Protein AF-A0A1W1C5K0-F1 (afdb_monomer)

Secondary structure (DSSP, 8-state):
--HHHHHHHHHHHHHHHHHHHHHHHHHHHHH--HHHHHHHHHHHHHHHHHHHHHHHHHHSS-HHHHHHHHHGGGGSTTHHHHHHHHHHHHHH--HHHHHHS-TTSHHHHHHHHHHHHHHH-GGG-

Sequence (125 aa):
MDFMDTDWFNIGLEIVFVILISYDVKKYFETRKRQYITNIVLTLGFAIWTLYPYYTSYVGWLDEQKTVMISHCSETENSKLCKCVDEATFKNYTHDEYIRIDKNSTEYSEWLSETKEECLDESWF

Solvent-accessible surface area (backbone atoms only — not comparable to full-atom values): 6944 Å² total; per-residue (Å²): 131,64,73,69,62,56,52,52,52,52,55,50,50,52,52,52,51,54,51,52,42,52,50,33,53,53,50,25,74,76,66,68,47,66,66,33,57,52,50,42,53,51,50,52,52,48,51,52,60,72,46,41,38,54,47,27,36,66,70,34,42,55,71,70,59,53,50,57,62,53,54,65,27,74,81,46,99,55,33,66,51,46,44,44,49,51,55,50,44,33,31,76,32,31,52,74,53,56,74,67,52,58,81,86,36,69,68,49,48,50,52,52,48,53,46,48,51,60,56,64,48,65,86,83,116

Mean predicted aligned error: 8.74 Å

Radius of gyration: 19.03 Å; Cα contacts (8 Å, |Δi|>4): 72; chains: 1; bounding box: 45×30×54 Å

Organism: NCBI:txid652676

Foldseek 3Di:
DDPVVVVVVLVVLVVVLVVLLVVLVVVCVVPVDCVSVVSNVVSVVVNCVVCQLVCQLPVLDDPVRLCVQLVVLVPDPPSQLSNQLSSVCSSPHRPVRVVVDDCPDPVNVVVSVVSSVVSPPPVPD

Structure (mmCIF, N/CA/C/O backbone):
data_AF-A0A1W1C5K0-F1
#
_entry.id   AF-A0A1W1C5K0-F1
#
loop_
_atom_site.group_PDB
_atom_site.id
_atom_site.type_symbol
_atom_site.label_atom_id
_atom_site.label_alt_id
_atom_site.label_comp_id
_atom_site.label_asym_id
_atom_site.label_entity_id
_atom_site.label_seq_id
_atom_site.pdbx_PDB_ins_code
_atom_site.Cartn_x
_atom_site.Cartn_y
_atom_site.Cartn_z
_atom_site.occupancy
_atom_site.B_iso_or_equiv
_atom_site.auth_seq_id
_atom_site.auth_comp_id
_atom_site.auth_asym_id
_atom_site.auth_atom_id
_atom_site.pdbx_PDB_model_num
ATOM 1 N N . MET A 1 1 ? 13.201 0.142 -3.552 1.00 35.34 1 MET A N 1
ATOM 2 C CA . MET A 1 1 ? 13.358 0.431 -2.102 1.00 35.34 1 MET A CA 1
ATOM 3 C C . MET A 1 1 ? 13.209 -0.882 -1.342 1.00 35.34 1 MET A C 1
ATOM 5 O O . MET A 1 1 ? 12.532 -1.755 -1.868 1.00 35.34 1 MET A O 1
ATOM 9 N N . ASP A 1 2 ? 13.910 -1.093 -0.226 1.00 43.25 2 ASP A N 1
ATOM 10 C CA . ASP A 1 2 ? 14.104 -2.438 0.342 1.00 43.25 2 ASP A CA 1
ATOM 11 C C . ASP A 1 2 ? 12.788 -3.048 0.872 1.00 43.25 2 ASP A C 1
ATOM 13 O O . ASP A 1 2 ? 11.983 -2.372 1.517 1.00 43.25 2 ASP A O 1
ATOM 17 N N . PHE A 1 3 ? 12.567 -4.336 0.595 1.00 49.22 3 PHE A N 1
ATOM 18 C CA . PHE A 1 3 ? 11.361 -5.101 0.964 1.00 49.22 3 PHE A CA 1
ATOM 19 C C . PHE A 1 3 ? 11.048 -4.999 2.474 1.00 49.22 3 PHE A C 1
ATOM 21 O O . PHE A 1 3 ? 9.888 -4.947 2.876 1.00 49.22 3 PHE A O 1
ATOM 28 N N . MET A 1 4 ? 12.086 -4.842 3.305 1.00 47.53 4 MET A N 1
ATOM 29 C CA . MET A 1 4 ? 11.957 -4.702 4.759 1.00 47.53 4 MET A CA 1
ATOM 30 C C . MET A 1 4 ? 11.341 -3.375 5.232 1.00 47.53 4 MET A C 1
ATOM 32 O O . MET A 1 4 ? 10.611 -3.383 6.224 1.00 47.53 4 MET A O 1
ATOM 36 N N . ASP A 1 5 ? 11.580 -2.251 4.547 1.00 54.44 5 ASP A N 1
ATOM 37 C CA . ASP A 1 5 ? 10.983 -0.959 4.934 1.00 54.44 5 ASP A CA 1
ATOM 38 C C . ASP A 1 5 ? 9.473 -0.950 4.661 1.00 54.44 5 ASP A C 1
ATOM 40 O O . ASP A 1 5 ? 8.676 -0.390 5.420 1.00 54.44 5 ASP A O 1
ATOM 44 N N . THR A 1 6 ? 9.079 -1.633 3.585 1.00 60.81 6 THR A N 1
ATOM 45 C CA . THR A 1 6 ? 7.686 -1.730 3.140 1.00 60.81 6 THR A CA 1
ATOM 46 C C . THR A 1 6 ? 6.865 -2.622 4.074 1.00 60.81 6 THR A C 1
ATOM 48 O O . THR A 1 6 ? 5.750 -2.260 4.453 1.00 60.81 6 THR A O 1
ATOM 51 N N . ASP A 1 7 ? 7.428 -3.748 4.518 1.00 66.12 7 ASP A N 1
ATOM 52 C CA . ASP A 1 7 ? 6.771 -4.642 5.477 1.00 66.12 7 ASP A CA 1
ATOM 53 C C . ASP A 1 7 ? 6.590 -3.980 6.847 1.00 66.12 7 ASP A C 1
ATOM 55 O O . ASP A 1 7 ? 5.516 -4.070 7.442 1.00 66.12 7 ASP A O 1
ATOM 59 N N . TRP A 1 8 ? 7.591 -3.242 7.333 1.00 69.81 8 TRP A N 1
ATOM 60 C CA . TRP A 1 8 ? 7.487 -2.539 8.613 1.00 69.81 8 TRP A CA 1
ATOM 61 C C . TRP A 1 8 ? 6.423 -1.433 8.599 1.00 69.81 8 TRP A C 1
ATOM 63 O O . TRP A 1 8 ? 5.677 -1.279 9.570 1.00 69.81 8 TRP A O 1
ATOM 73 N N . PHE A 1 9 ? 6.309 -0.685 7.496 1.00 76.00 9 PHE A N 1
ATOM 74 C CA . PHE A 1 9 ? 5.274 0.338 7.328 1.00 76.00 9 PHE A CA 1
ATOM 75 C C . PHE A 1 9 ? 3.860 -0.264 7.353 1.00 76.00 9 PHE A C 1
ATOM 77 O O . PHE A 1 9 ? 2.987 0.238 8.066 1.00 76.00 9 PHE A O 1
ATOM 84 N N . ASN A 1 10 ? 3.651 -1.375 6.642 1.00 75.31 10 ASN A N 1
ATOM 85 C CA . ASN A 1 10 ? 2.364 -2.072 6.602 1.00 75.31 10 ASN A CA 1
ATOM 86 C C . ASN A 1 10 ? 1.988 -2.666 7.965 1.00 75.31 10 ASN A C 1
ATOM 88 O O . ASN A 1 10 ? 0.873 -2.450 8.441 1.00 75.31 10 ASN A O 1
ATOM 92 N N . ILE A 1 11 ? 2.935 -3.325 8.640 1.00 80.00 11 ILE A N 1
ATOM 93 C CA . ILE A 1 11 ? 2.745 -3.845 10.003 1.00 80.00 11 ILE A CA 1
ATOM 94 C C . ILE A 1 11 ? 2.397 -2.700 10.966 1.00 80.00 11 ILE A C 1
ATOM 96 O O . ILE A 1 11 ? 1.492 -2.823 11.793 1.00 80.00 11 ILE A O 1
ATOM 100 N N . GLY A 1 12 ? 3.079 -1.557 10.846 1.00 85.38 12 GLY A N 1
ATOM 101 C CA . GLY A 1 12 ? 2.785 -0.360 11.630 1.00 85.38 12 GLY A CA 1
ATOM 102 C C . GLY A 1 12 ? 1.359 0.153 11.412 1.00 85.38 12 GLY A C 1
ATOM 103 O O . GLY A 1 12 ? 0.647 0.423 12.383 1.00 85.38 12 GLY A O 1
ATOM 104 N N . LEU A 1 13 ? 0.917 0.246 10.155 1.00 84.88 13 LEU A N 1
ATOM 105 C CA . LEU A 1 13 ? -0.442 0.664 9.803 1.00 84.88 13 LEU A CA 1
ATOM 106 C C . LEU A 1 13 ? -1.508 -0.292 10.345 1.00 84.88 13 LEU A C 1
ATOM 108 O O . LEU A 1 13 ? -2.493 0.165 10.928 1.00 84.88 13 LEU A O 1
ATOM 112 N N . GLU A 1 14 ? -1.307 -1.603 10.218 1.00 84.25 14 GLU A N 1
ATOM 113 C CA . GLU A 1 14 ? -2.230 -2.601 10.764 1.00 84.25 14 GLU A CA 1
ATOM 114 C C . GLU A 1 14 ? -2.395 -2.453 12.280 1.00 84.25 14 GLU A C 1
ATOM 116 O O . GLU A 1 14 ? -3.522 -2.442 12.786 1.00 84.25 14 GLU A O 1
ATOM 121 N N . ILE A 1 15 ? -1.293 -2.257 13.012 1.00 89.31 15 ILE A N 1
ATOM 122 C CA . ILE A 1 15 ? -1.327 -2.035 14.464 1.00 89.31 15 ILE A CA 1
ATOM 123 C C . ILE A 1 15 ? -2.139 -0.777 14.798 1.00 89.31 15 ILE A C 1
ATOM 125 O O . ILE A 1 15 ? -2.984 -0.807 15.698 1.00 89.31 15 ILE A O 1
ATOM 129 N N . VAL A 1 16 ? -1.925 0.321 14.067 1.00 90.94 16 VAL A N 1
ATOM 130 C CA . VAL A 1 16 ? -2.678 1.569 14.263 1.00 90.94 16 VAL A CA 1
ATOM 131 C C . VAL A 1 16 ? -4.173 1.351 14.016 1.00 90.94 16 VAL A C 1
ATOM 133 O O . VAL A 1 16 ? -4.988 1.771 14.843 1.00 90.94 16 VAL A O 1
ATOM 136 N N . PHE A 1 17 ? -4.553 0.646 12.947 1.00 90.44 17 PHE A N 1
ATOM 137 C CA . PHE A 1 17 ? -5.959 0.344 12.665 1.00 90.44 17 PHE A CA 1
ATOM 138 C C . PHE A 1 17 ? -6.611 -0.504 13.751 1.00 90.44 17 PHE A C 1
ATOM 140 O O . PHE A 1 17 ? -7.718 -0.186 14.191 1.00 90.44 17 PHE A O 1
ATOM 147 N N . VAL A 1 18 ? -5.921 -1.533 14.246 1.00 92.38 18 VAL A N 1
ATOM 148 C CA . VAL A 1 18 ? -6.422 -2.365 15.348 1.00 92.38 18 VAL A CA 1
ATOM 149 C C . VAL A 1 18 ? -6.647 -1.528 16.607 1.00 92.38 18 VAL A C 1
ATOM 151 O O . VAL A 1 18 ? -7.678 -1.691 17.266 1.00 92.38 18 VAL A O 1
ATOM 154 N N . ILE A 1 19 ? -5.737 -0.605 16.934 1.00 93.12 19 ILE A N 1
ATOM 155 C CA . ILE A 1 19 ? -5.879 0.289 18.093 1.00 93.12 19 ILE A CA 1
ATOM 156 C C . ILE A 1 19 ? -7.092 1.212 17.929 1.00 93.12 19 ILE A C 1
ATOM 158 O O . ILE A 1 19 ? -7.901 1.306 18.856 1.00 93.12 19 ILE A O 1
ATOM 162 N N . LEU A 1 20 ? -7.248 1.861 16.769 1.00 91.12 20 LEU A N 1
ATOM 163 C CA . LEU A 1 20 ? -8.364 2.775 16.495 1.00 91.12 20 LEU A CA 1
ATOM 164 C C . LEU A 1 20 ? -9.714 2.057 16.566 1.00 91.12 20 LEU A C 1
ATOM 166 O O . LEU A 1 20 ? -10.609 2.488 17.295 1.00 91.12 20 LEU A O 1
ATOM 170 N N . ILE A 1 21 ? -9.833 0.906 15.899 1.00 91.94 21 ILE A N 1
ATOM 171 C CA . ILE A 1 21 ? -11.054 0.095 15.923 1.00 91.94 21 ILE A CA 1
ATOM 172 C C . ILE A 1 21 ? -11.349 -0.371 17.351 1.00 91.94 21 ILE A C 1
ATOM 174 O O . ILE A 1 21 ? -12.479 -0.243 17.818 1.00 91.94 21 ILE A O 1
ATOM 178 N N . SER A 1 22 ? -10.344 -0.861 18.082 1.00 92.81 22 SER A N 1
ATOM 179 C CA . SER A 1 22 ? -10.523 -1.314 19.469 1.00 92.81 22 SER A CA 1
ATOM 180 C C . SER A 1 22 ? -10.984 -0.181 20.389 1.00 92.81 22 SER A C 1
ATOM 182 O O . SER A 1 22 ? -11.855 -0.385 21.241 1.00 92.81 22 SER A O 1
ATOM 184 N N . TYR A 1 23 ? -10.432 1.021 20.212 1.00 93.75 23 TYR A N 1
ATOM 185 C CA . TYR A 1 23 ? -10.833 2.214 20.952 1.00 93.75 23 TYR A CA 1
ATOM 186 C C . TYR A 1 23 ? -12.291 2.593 20.670 1.00 93.75 23 TYR A C 1
ATOM 188 O O . TYR A 1 23 ? -13.072 2.760 21.613 1.00 93.75 23 TYR A O 1
ATOM 196 N N . ASP A 1 24 ? -12.677 2.682 19.397 1.00 91.38 24 ASP A N 1
ATOM 197 C CA . ASP A 1 24 ? -14.031 3.068 19.002 1.00 91.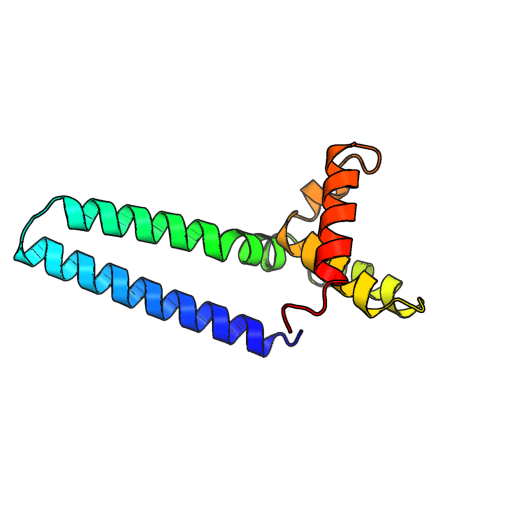38 24 ASP A CA 1
ATOM 198 C C . ASP A 1 24 ? -15.065 2.008 19.395 1.00 91.38 24 ASP A C 1
ATOM 200 O O . ASP A 1 24 ? -16.146 2.354 19.871 1.00 91.38 24 ASP A O 1
ATOM 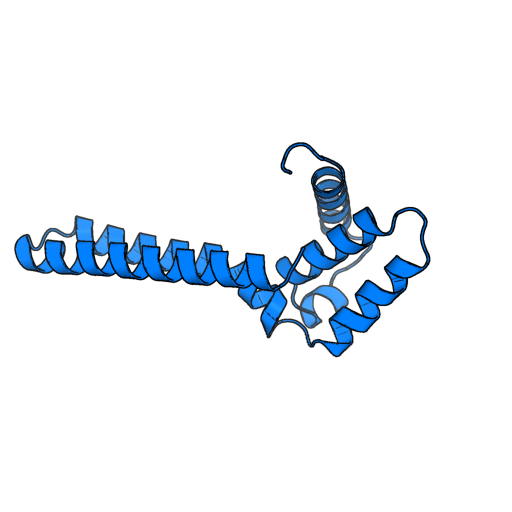204 N N . VAL A 1 25 ? -14.726 0.718 19.299 1.00 92.62 25 VAL A N 1
ATOM 205 C CA . VAL A 1 25 ? -15.575 -0.383 19.781 1.00 92.62 25 VAL A CA 1
ATOM 206 C C . VAL A 1 25 ? -15.792 -0.263 21.287 1.00 92.62 25 VAL A C 1
ATOM 208 O O . VAL A 1 25 ? -16.934 -0.297 21.753 1.00 92.62 25 VAL A O 1
ATOM 211 N N . LYS A 1 26 ? -14.723 -0.058 22.066 1.00 93.62 26 LYS A N 1
ATOM 212 C CA . LYS A 1 26 ? -14.832 0.135 23.517 1.00 93.62 26 LYS A CA 1
ATOM 213 C C . LYS A 1 26 ? -15.713 1.341 23.849 1.00 93.62 26 LYS A C 1
ATOM 215 O O . LYS A 1 26 ? -16.630 1.234 24.665 1.00 93.62 26 LYS A O 1
ATOM 220 N N . LYS A 1 27 ? -15.490 2.476 23.184 1.00 92.81 27 LYS A N 1
ATOM 221 C CA . LYS A 1 27 ? -16.283 3.694 23.391 1.00 92.81 27 LYS A CA 1
ATOM 222 C C . LYS A 1 27 ? -17.732 3.551 22.950 1.00 92.81 27 LYS A C 1
ATOM 224 O O . LYS A 1 27 ? -18.623 4.119 23.590 1.00 92.81 27 LYS A O 1
ATOM 229 N N . TYR A 1 28 ? -17.990 2.772 21.908 1.00 91.56 28 TYR A N 1
ATOM 230 C CA . TYR A 1 28 ? -19.337 2.428 21.492 1.00 91.56 28 TYR A CA 1
ATOM 231 C C . TYR A 1 28 ? -20.065 1.629 22.576 1.00 91.56 28 TYR A C 1
ATOM 233 O O . TYR A 1 28 ? -21.199 1.967 22.906 1.00 91.56 28 TYR A O 1
ATOM 241 N N . PHE A 1 29 ? -19.423 0.632 23.191 1.00 92.12 29 PHE A N 1
ATOM 242 C CA . PHE A 1 29 ? -20.040 -0.116 24.289 1.00 92.12 29 PHE A CA 1
ATOM 243 C C . PHE A 1 29 ? -20.302 0.752 25.530 1.00 92.12 29 PHE A C 1
ATOM 245 O O . PHE A 1 29 ? -21.349 0.598 26.156 1.00 92.12 29 PHE A O 1
ATOM 252 N N . GLU A 1 30 ? -19.410 1.696 25.847 1.00 93.44 30 GLU A N 1
ATOM 253 C CA . GLU A 1 30 ? -19.576 2.627 26.975 1.00 93.44 30 GLU A CA 1
ATOM 254 C C . GLU A 1 30 ? -20.700 3.653 26.751 1.00 93.44 30 GLU A C 1
ATOM 256 O O . GLU A 1 30 ? -21.457 3.960 27.668 1.00 93.44 30 GLU A O 1
ATOM 261 N N . THR A 1 31 ? -20.807 4.217 25.545 1.00 91.38 31 THR A N 1
ATOM 262 C CA . THR A 1 31 ? -21.663 5.393 25.289 1.00 91.38 31 THR A CA 1
ATOM 263 C C . THR A 1 31 ? -22.887 5.112 24.419 1.00 91.38 31 THR A C 1
ATOM 265 O O . THR A 1 31 ? -23.818 5.915 24.398 1.00 91.38 31 THR A O 1
ATOM 268 N N . ARG A 1 32 ? -22.873 4.017 23.648 1.00 88.62 32 ARG A N 1
ATOM 269 C CA . ARG A 1 32 ? -23.828 3.662 22.580 1.00 88.62 32 ARG A CA 1
ATOM 270 C C . ARG A 1 32 ? -24.088 4.757 21.539 1.00 88.62 32 ARG A C 1
ATOM 272 O O . ARG A 1 32 ? -25.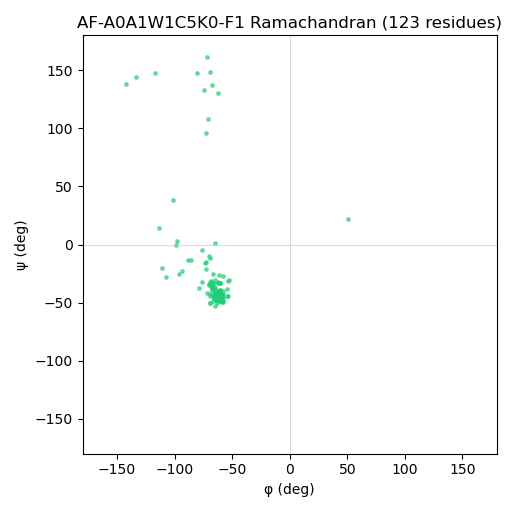104 4.731 20.841 1.00 88.62 32 ARG A O 1
ATOM 279 N N . LYS A 1 33 ? -23.172 5.718 21.387 1.00 89.69 33 LYS A N 1
ATOM 280 C CA . LYS A 1 33 ? -23.293 6.779 20.379 1.00 89.69 33 LYS A CA 1
ATOM 281 C C . LYS A 1 33 ? -23.005 6.233 18.981 1.00 89.69 33 LYS A C 1
ATOM 283 O O . LYS A 1 33 ? -21.983 5.594 18.757 1.00 89.69 33 LYS A O 1
ATOM 288 N N . ARG A 1 34 ? -23.872 6.562 18.014 1.00 89.06 34 ARG A N 1
ATOM 289 C CA . ARG A 1 34 ? -23.728 6.144 16.603 1.00 89.06 34 ARG A CA 1
ATOM 290 C C . ARG A 1 34 ? -22.454 6.660 15.928 1.00 89.06 34 ARG A C 1
ATOM 292 O O . ARG A 1 34 ? -21.968 6.002 15.021 1.00 89.06 34 ARG A O 1
ATOM 299 N N . GLN A 1 35 ? -21.900 7.781 16.396 1.00 91.62 35 GLN A N 1
ATOM 300 C CA . GLN A 1 35 ? -20.656 8.361 15.871 1.00 91.62 35 GLN A CA 1
ATOM 301 C C . GLN A 1 35 ? -19.497 7.352 15.871 1.00 91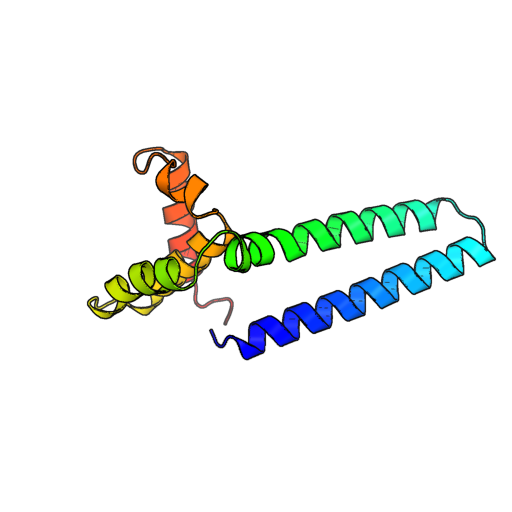.62 35 GLN A C 1
ATOM 303 O O . GLN A 1 35 ? -18.760 7.284 14.898 1.00 91.62 35 GLN A O 1
ATOM 308 N N . TYR A 1 36 ? -19.395 6.503 16.899 1.00 89.75 36 TYR A N 1
ATOM 309 C CA . TYR A 1 36 ? -18.345 5.483 16.969 1.00 89.75 36 TYR A CA 1
ATOM 310 C C . TYR A 1 36 ? -18.523 4.370 15.927 1.00 89.75 36 TYR A C 1
ATOM 312 O O . TYR A 1 36 ? -17.538 3.881 15.392 1.00 89.75 36 TYR A O 1
ATOM 320 N N . ILE A 1 37 ? -19.763 4.015 15.562 1.00 89.88 37 ILE A N 1
ATOM 321 C CA . ILE A 1 37 ? -20.008 3.085 14.444 1.00 89.88 37 ILE A CA 1
ATOM 322 C C . ILE A 1 37 ? -19.555 3.725 13.131 1.00 89.88 37 ILE A C 1
ATOM 324 O O . ILE A 1 37 ? -18.892 3.074 12.330 1.00 89.88 37 ILE A O 1
ATOM 328 N N . THR A 1 38 ? -19.893 5.000 12.913 1.00 91.44 38 THR A N 1
ATOM 329 C CA . THR A 1 38 ? -19.451 5.730 11.720 1.00 91.44 38 THR A CA 1
ATOM 330 C C . THR A 1 38 ? -17.925 5.775 11.641 1.00 91.44 38 THR A C 1
ATOM 332 O O . THR A 1 38 ? -17.380 5.471 10.586 1.00 91.44 38 THR A O 1
ATOM 335 N N . ASN A 1 39 ? -17.234 6.060 12.749 1.00 91.69 39 ASN A N 1
ATOM 336 C CA . ASN A 1 39 ? -15.771 6.055 12.799 1.00 91.69 39 ASN A CA 1
ATOM 337 C C . ASN A 1 39 ? -15.180 4.682 12.460 1.00 91.69 39 ASN A C 1
ATOM 339 O O . ASN A 1 39 ? -14.238 4.616 11.676 1.00 91.69 39 ASN A O 1
ATOM 343 N N . ILE A 1 40 ? -15.757 3.588 12.971 1.00 90.75 40 ILE A N 1
ATOM 344 C CA . ILE A 1 40 ? -15.309 2.225 12.641 1.00 90.75 40 ILE A CA 1
ATOM 345 C C . ILE A 1 40 ? -15.453 1.958 11.140 1.00 90.75 40 ILE A C 1
ATOM 347 O O . ILE A 1 40 ? -14.508 1.490 10.513 1.00 90.75 40 ILE A O 1
ATOM 351 N N . VAL A 1 41 ? -16.607 2.277 10.545 1.00 94.12 41 VAL A N 1
ATOM 352 C CA . VAL A 1 41 ? -16.837 2.068 9.104 1.00 94.12 41 VAL A CA 1
ATOM 353 C C . VAL A 1 41 ? -15.865 2.900 8.267 1.00 94.12 41 VAL A C 1
ATOM 355 O O . VAL A 1 41 ? -15.289 2.381 7.314 1.00 94.12 41 VAL A O 1
ATOM 358 N N . LEU A 1 42 ? -15.642 4.162 8.642 1.00 92.50 42 LEU A N 1
ATOM 359 C CA . LEU A 1 42 ? -14.668 5.029 7.977 1.00 92.50 42 LEU A CA 1
ATOM 360 C C . LEU A 1 42 ? -13.243 4.485 8.109 1.00 92.50 42 LEU A C 1
ATOM 362 O O . LEU A 1 42 ? -12.507 4.475 7.130 1.00 92.50 42 LEU A O 1
ATOM 366 N N . THR A 1 43 ? -12.875 3.981 9.287 1.00 92.56 43 THR A N 1
ATOM 367 C CA . THR A 1 43 ? -11.551 3.398 9.545 1.00 92.56 43 THR A CA 1
ATOM 368 C C . THR A 1 43 ? -11.335 2.139 8.713 1.00 92.56 43 THR A C 1
ATOM 370 O O . THR A 1 43 ? -10.276 1.983 8.117 1.00 92.56 43 THR A O 1
ATOM 373 N N . LEU A 1 44 ? -12.344 1.269 8.603 1.00 91.50 44 LEU A N 1
ATOM 374 C CA . LEU A 1 44 ? -12.281 0.081 7.749 1.00 91.50 44 LEU A CA 1
ATOM 375 C C . LEU A 1 44 ? -12.175 0.449 6.264 1.00 91.50 44 LEU A C 1
ATOM 377 O O . LEU A 1 44 ? -11.354 -0.123 5.553 1.00 91.50 44 LEU A O 1
ATOM 381 N N . GLY A 1 45 ? -12.972 1.414 5.798 1.00 91.38 45 GLY A N 1
ATOM 382 C CA . GLY A 1 45 ? -12.902 1.895 4.417 1.00 91.38 45 GLY A CA 1
ATOM 383 C C . GLY A 1 45 ? -11.538 2.500 4.086 1.00 91.38 45 GLY A C 1
ATOM 384 O O . GLY A 1 45 ? -10.958 2.185 3.050 1.00 91.38 45 GLY A O 1
ATOM 385 N N . PHE A 1 46 ? -10.996 3.309 4.997 1.00 90.75 46 PHE A N 1
ATOM 386 C CA . PHE A 1 46 ? -9.667 3.888 4.852 1.00 90.75 46 PHE A CA 1
ATOM 387 C C . PHE A 1 46 ? -8.571 2.816 4.875 1.00 90.75 46 PHE A C 1
ATOM 389 O O . PHE A 1 46 ? -7.699 2.852 4.017 1.00 90.75 46 PHE A O 1
ATOM 396 N N . ALA A 1 47 ? -8.654 1.823 5.766 1.00 87.88 47 ALA A N 1
ATOM 397 C CA . ALA A 1 47 ? -7.704 0.714 5.810 1.00 87.88 47 ALA A CA 1
ATOM 398 C C . ALA A 1 47 ? -7.654 -0.047 4.478 1.00 87.88 47 ALA A C 1
ATOM 400 O O . ALA A 1 47 ? -6.574 -0.240 3.920 1.00 87.88 47 ALA A O 1
ATOM 401 N N . ILE A 1 48 ? -8.819 -0.404 3.925 1.00 87.06 48 ILE A N 1
ATOM 402 C CA . ILE A 1 48 ? -8.912 -1.057 2.611 1.00 87.06 48 ILE A CA 1
ATOM 403 C C . ILE A 1 48 ? -8.287 -0.174 1.529 1.00 87.06 48 ILE A C 1
ATOM 405 O O . ILE A 1 48 ? -7.471 -0.658 0.752 1.00 87.06 48 ILE A O 1
ATOM 409 N N . TRP A 1 49 ? -8.630 1.115 1.494 1.00 88.25 49 TRP A N 1
ATOM 410 C CA . TRP A 1 49 ? -8.101 2.049 0.500 1.00 88.25 49 TRP A CA 1
ATOM 411 C C . TRP A 1 49 ? -6.573 2.185 0.579 1.00 88.25 49 TRP A C 1
ATOM 413 O O . TRP A 1 49 ? -5.903 2.096 -0.445 1.00 88.25 49 TRP A O 1
ATOM 423 N N . THR A 1 50 ? -6.005 2.313 1.782 1.00 85.00 50 THR A N 1
ATOM 424 C CA . THR A 1 50 ? -4.548 2.418 1.969 1.00 85.00 50 THR A CA 1
ATOM 425 C C . THR A 1 50 ? -3.795 1.138 1.617 1.00 85.00 50 THR A C 1
ATOM 427 O O . THR A 1 50 ? -2.667 1.206 1.138 1.00 85.00 50 THR A O 1
ATOM 430 N N . LEU A 1 51 ? -4.404 -0.029 1.844 1.00 81.69 51 LEU A N 1
ATOM 431 C CA . LEU A 1 51 ? -3.776 -1.328 1.595 1.00 81.69 51 LEU A CA 1
ATOM 432 C C . LEU A 1 51 ? -3.993 -1.827 0.158 1.00 81.69 51 LEU A C 1
ATOM 434 O O . LEU A 1 51 ? -3.304 -2.748 -0.278 1.00 81.69 51 LEU A O 1
ATOM 438 N N . TYR A 1 52 ? -4.914 -1.221 -0.595 1.00 82.81 52 TYR A N 1
ATOM 439 C CA . TYR A 1 52 ? -5.265 -1.657 -1.946 1.00 82.81 52 TYR A CA 1
ATOM 440 C C . TYR A 1 52 ? -4.076 -1.657 -2.928 1.00 82.81 52 TYR A C 1
ATOM 442 O O . TYR A 1 52 ? -3.833 -2.705 -3.524 1.00 82.81 52 TYR A O 1
ATOM 450 N N . PRO A 1 53 ? -3.263 -0.587 -3.055 1.00 79.69 53 PRO A N 1
ATOM 451 C CA . PRO A 1 53 ? -2.113 -0.592 -3.969 1.00 79.69 53 PRO A CA 1
ATOM 452 C C . PRO A 1 53 ? -1.066 -1.658 -3.613 1.00 79.69 53 PRO A C 1
ATOM 454 O O . PRO A 1 53 ? -0.415 -2.234 -4.485 1.00 79.69 53 PRO A O 1
ATOM 457 N N . TYR A 1 54 ? -0.918 -1.957 -2.318 1.00 73.81 54 TYR A N 1
ATOM 458 C CA . TYR A 1 54 ? -0.035 -3.021 -1.846 1.00 73.81 54 TYR A CA 1
ATOM 459 C C . TYR A 1 54 ? -0.564 -4.394 -2.223 1.00 73.81 54 TYR A C 1
ATOM 461 O O . TYR A 1 54 ? 0.197 -5.223 -2.712 1.00 73.81 54 TYR A O 1
ATOM 469 N N . TYR A 1 55 ? -1.863 -4.625 -2.043 1.00 76.00 55 TYR A N 1
ATOM 470 C CA . TYR A 1 55 ? -2.498 -5.856 -2.487 1.00 76.00 55 TYR A CA 1
ATOM 471 C C . TYR A 1 55 ? -2.323 -6.056 -3.997 1.00 76.00 55 TYR A C 1
ATOM 473 O O . TYR A 1 55 ? -1.909 -7.132 -4.421 1.00 76.00 55 TYR A O 1
ATOM 481 N N . THR A 1 56 ? -2.557 -5.020 -4.805 1.00 79.06 56 THR A N 1
ATOM 482 C CA . THR A 1 56 ? -2.369 -5.074 -6.261 1.00 79.06 56 THR A CA 1
ATOM 483 C C . THR A 1 56 ? -0.929 -5.424 -6.627 1.00 79.06 56 THR A C 1
ATOM 485 O O . THR A 1 56 ? -0.709 -6.343 -7.413 1.00 79.06 56 THR A O 1
ATOM 488 N N . SER A 1 57 ? 0.054 -4.790 -5.984 1.00 78.12 57 SER A N 1
ATOM 489 C CA . SER A 1 57 ? 1.467 -5.090 -6.227 1.00 78.12 57 SER A CA 1
ATOM 490 C C . SER A 1 57 ? 1.850 -6.499 -5.789 1.00 78.12 57 SER A C 1
ATOM 492 O O . SER A 1 57 ? 2.486 -7.219 -6.553 1.00 78.12 57 SER A O 1
ATOM 494 N N . TYR A 1 58 ? 1.458 -6.943 -4.595 1.00 70.19 58 TYR A N 1
ATOM 495 C CA . TYR A 1 58 ? 1.876 -8.236 -4.046 1.00 70.19 58 TYR A CA 1
ATOM 496 C C . TYR A 1 58 ? 1.112 -9.436 -4.601 1.00 70.19 58 TYR A C 1
ATOM 498 O O . TYR A 1 58 ? 1.708 -10.491 -4.791 1.00 70.19 58 TYR A O 1
ATOM 506 N N . VAL A 1 59 ? -0.187 -9.291 -4.848 1.00 77.19 59 VAL A N 1
ATOM 507 C CA . VAL A 1 59 ? -1.083 -10.399 -5.212 1.00 77.19 59 VAL A CA 1
ATOM 508 C C . VAL A 1 59 ? -1.479 -10.346 -6.686 1.00 77.19 59 VAL A C 1
ATOM 510 O O . VAL A 1 59 ? -1.728 -11.385 -7.290 1.00 77.19 59 VAL A O 1
ATOM 513 N N . GLY A 1 60 ? -1.505 -9.158 -7.292 1.00 82.88 60 GLY A N 1
ATOM 514 C CA . GLY A 1 60 ? -1.860 -8.971 -8.702 1.00 82.88 60 GLY A CA 1
ATOM 515 C C . GLY A 1 60 ? -0.770 -9.363 -9.702 1.00 82.88 60 GLY A C 1
ATOM 516 O O . GLY A 1 60 ? -1.021 -9.318 -10.906 1.00 82.88 60 GLY A O 1
ATOM 517 N N . TRP A 1 61 ? 0.418 -9.739 -9.224 1.00 84.56 61 TRP A N 1
ATOM 518 C CA . TRP A 1 61 ? 1.592 -10.050 -10.038 1.00 84.56 61 TRP A CA 1
ATOM 519 C C . TRP A 1 61 ? 2.372 -11.221 -9.452 1.00 84.56 61 TRP A C 1
ATOM 521 O O . TRP A 1 61 ? 2.624 -11.265 -8.248 1.00 84.56 61 TRP A O 1
ATOM 531 N N . LEU A 1 62 ? 2.832 -12.122 -10.319 1.00 86.12 62 LEU A N 1
ATOM 532 C CA . LEU A 1 62 ? 3.778 -13.171 -9.942 1.00 86.12 62 LEU A CA 1
ATOM 533 C C . LEU A 1 62 ? 5.206 -12.611 -9.893 1.00 86.12 62 LEU A C 1
ATOM 535 O O . LEU A 1 62 ? 5.576 -11.752 -10.697 1.00 86.12 62 LEU A O 1
ATOM 539 N N . ASP A 1 63 ? 6.039 -13.144 -9.001 1.00 82.75 63 ASP A N 1
ATOM 540 C CA . ASP A 1 63 ? 7.428 -12.686 -8.843 1.00 82.75 63 ASP A CA 1
ATOM 541 C C . ASP A 1 63 ? 8.259 -12.854 -10.125 1.00 82.75 63 ASP A C 1
ATOM 543 O O . ASP A 1 63 ? 9.099 -12.010 -10.445 1.00 82.75 63 ASP A O 1
ATOM 547 N N . GLU A 1 64 ? 7.979 -13.894 -10.916 1.00 84.69 64 GLU A N 1
ATOM 548 C CA . GLU A 1 64 ? 8.607 -14.109 -12.226 1.00 84.69 64 GLU A CA 1
ATOM 549 C C . GLU A 1 64 ? 8.280 -12.974 -13.210 1.00 84.69 64 GLU A C 1
ATOM 551 O O . GLU A 1 64 ? 9.169 -12.478 -13.900 1.00 84.69 64 GLU A O 1
ATOM 556 N N . GLN A 1 65 ? 7.027 -12.504 -13.233 1.00 84.81 65 GLN A N 1
ATOM 557 C CA . GLN A 1 65 ? 6.580 -11.418 -14.116 1.00 84.81 65 GLN A CA 1
ATOM 558 C C . GLN A 1 65 ? 7.248 -10.094 -13.740 1.00 84.81 65 GLN A C 1
ATOM 560 O O . GLN A 1 65 ? 7.761 -9.388 -14.609 1.00 84.81 65 GLN A O 1
ATOM 565 N N . LYS A 1 66 ? 7.304 -9.790 -12.437 1.00 84.00 66 LYS A N 1
ATOM 566 C CA . LYS A 1 66 ? 8.012 -8.613 -11.916 1.00 84.00 66 LYS A CA 1
ATOM 567 C C . LYS A 1 66 ? 9.492 -8.650 -12.270 1.00 84.00 66 LYS A C 1
ATOM 569 O O . LYS A 1 66 ? 10.039 -7.652 -12.728 1.00 84.00 66 LYS A O 1
ATOM 574 N N . THR A 1 67 ? 10.130 -9.806 -12.088 1.00 84.38 67 THR A N 1
ATOM 575 C CA . THR A 1 67 ? 11.559 -9.990 -12.368 1.00 84.38 67 THR A CA 1
ATOM 576 C C . THR A 1 67 ? 11.866 -9.754 -13.843 1.00 84.38 67 THR A C 1
ATOM 578 O O . THR A 1 67 ? 12.821 -9.045 -14.157 1.00 84.38 67 THR A O 1
ATOM 581 N N . VAL A 1 68 ? 11.040 -10.286 -14.750 1.00 85.12 68 VAL A N 1
ATOM 582 C CA . VAL A 1 68 ? 11.186 -10.052 -16.194 1.00 85.12 68 VAL A CA 1
ATOM 583 C C . VAL A 1 68 ? 11.029 -8.569 -16.526 1.00 85.12 68 VAL A C 1
ATOM 585 O O . VAL A 1 68 ? 11.878 -8.019 -17.224 1.00 85.12 68 VAL A O 1
ATOM 588 N N . MET A 1 69 ? 10.006 -7.900 -15.992 1.00 82.56 69 MET A N 1
ATOM 589 C CA . MET A 1 69 ? 9.748 -6.489 -16.291 1.00 82.56 69 MET A CA 1
ATOM 590 C C . MET A 1 69 ? 10.888 -5.578 -15.803 1.00 82.56 69 MET A C 1
ATOM 592 O O . MET A 1 69 ? 11.458 -4.835 -16.599 1.00 82.56 69 MET A O 1
ATOM 596 N N . ILE A 1 70 ? 11.332 -5.762 -14.555 1.00 83.50 70 ILE A N 1
ATOM 597 C CA . ILE A 1 70 ? 12.439 -4.998 -13.956 1.00 83.50 70 ILE A CA 1
ATOM 598 C C . ILE A 1 70 ? 13.778 -5.273 -14.662 1.00 83.50 70 ILE A C 1
ATOM 600 O O . ILE A 1 70 ? 14.654 -4.402 -14.701 1.00 83.50 70 ILE A O 1
ATOM 604 N N . SER A 1 71 ? 13.981 -6.478 -15.213 1.00 81.31 71 SER A N 1
ATOM 605 C CA . SER A 1 71 ? 15.255 -6.858 -15.840 1.00 81.31 71 SER A CA 1
ATOM 606 C C . SER A 1 71 ? 15.632 -5.959 -17.023 1.00 81.31 71 SER A C 1
ATOM 608 O O . SER A 1 71 ? 16.808 -5.619 -17.177 1.00 81.31 71 SER A O 1
ATOM 610 N N . HIS A 1 72 ? 14.647 -5.464 -17.779 1.00 77.88 72 HIS A N 1
ATOM 611 C CA . HIS A 1 72 ? 14.868 -4.560 -18.913 1.00 77.88 72 HIS A CA 1
ATOM 612 C C . HIS A 1 72 ? 15.416 -3.188 -18.490 1.00 77.88 72 HIS A C 1
ATOM 614 O O . HIS A 1 72 ? 16.128 -2.533 -19.251 1.00 77.88 72 HIS A O 1
ATOM 620 N N . CYS A 1 73 ? 15.164 -2.758 -17.252 1.00 76.31 73 CYS A N 1
ATOM 621 C CA . CYS A 1 73 ? 15.681 -1.494 -16.732 1.00 76.31 73 CYS A CA 1
ATOM 622 C C . CYS A 1 73 ? 17.185 -1.524 -16.420 1.00 76.31 73 CYS A C 1
ATOM 624 O O . CYS A 1 73 ? 17.794 -0.464 -16.256 1.00 76.31 73 CYS A O 1
ATOM 626 N N . SER A 1 74 ? 17.797 -2.710 -16.320 1.0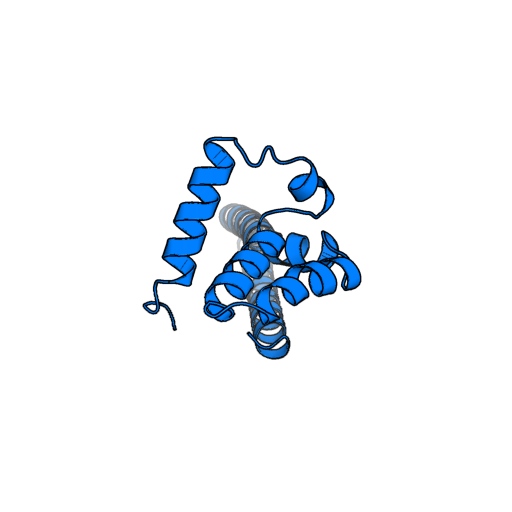0 64.50 74 SER A N 1
ATOM 627 C CA . SER A 1 74 ? 19.220 -2.867 -15.984 1.00 64.50 74 SER A CA 1
ATOM 628 C C . SER A 1 74 ? 20.176 -2.471 -17.119 1.00 64.50 74 SER A C 1
ATOM 630 O O . SER A 1 74 ? 21.351 -2.215 -16.864 1.00 64.50 74 SER A O 1
ATOM 632 N N . GLU A 1 75 ? 19.664 -2.343 -18.345 1.00 62.66 75 GLU A N 1
ATOM 633 C CA . GLU A 1 75 ? 20.446 -2.054 -19.554 1.00 62.66 75 GLU A CA 1
ATOM 634 C C . GLU A 1 75 ? 20.441 -0.562 -19.956 1.00 62.66 75 GLU A C 1
ATOM 636 O O . GLU A 1 75 ? 21.015 -0.196 -20.981 1.00 62.66 75 GLU A O 1
ATOM 641 N N . THR A 1 76 ? 19.814 0.326 -19.169 1.00 61.66 76 THR A N 1
ATOM 642 C CA . THR A 1 76 ? 19.607 1.745 -19.533 1.00 61.66 76 THR A CA 1
ATOM 643 C C . THR A 1 76 ? 20.320 2.733 -18.598 1.00 61.66 76 THR A C 1
ATOM 645 O O . THR A 1 76 ? 20.416 2.502 -17.392 1.00 61.66 76 THR A O 1
ATOM 648 N N . GLU A 1 77 ? 20.767 3.884 -19.129 1.00 61.69 77 GLU A N 1
ATOM 649 C CA . GLU A 1 77 ? 21.358 4.986 -18.334 1.00 61.69 77 GLU A CA 1
ATOM 650 C C . GLU A 1 77 ? 20.402 5.511 -17.239 1.00 61.69 77 GLU A C 1
ATOM 652 O O . GLU A 1 77 ? 20.853 5.946 -16.182 1.00 61.69 77 GLU A O 1
ATOM 657 N N . ASN A 1 78 ? 19.082 5.379 -17.438 1.00 70.56 78 ASN A N 1
ATOM 658 C CA . ASN A 1 78 ? 18.023 5.833 -16.523 1.00 70.56 78 ASN A CA 1
ATOM 659 C C . ASN A 1 78 ? 17.412 4.696 -15.681 1.00 70.56 78 ASN A C 1
ATOM 661 O O . ASN A 1 78 ? 16.206 4.671 -15.419 1.00 70.56 78 ASN A O 1
ATOM 665 N N . SER A 1 79 ? 18.243 3.752 -15.233 1.00 77.00 79 SER A N 1
ATOM 666 C CA . SER A 1 79 ? 17.802 2.563 -14.486 1.00 77.00 79 SER A CA 1
ATOM 667 C C . SER A 1 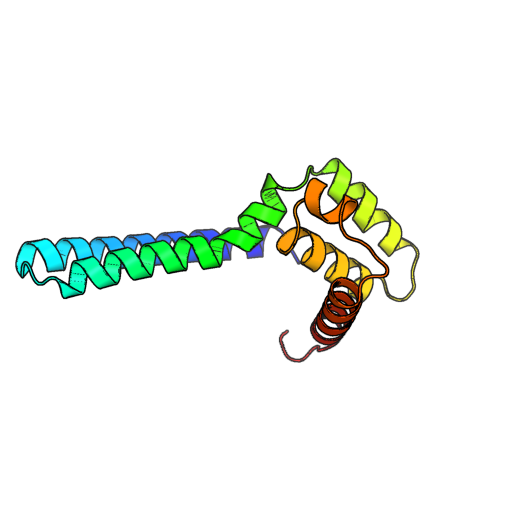79 ? 16.942 2.860 -13.244 1.00 77.00 79 SER A C 1
ATOM 669 O O . SER A 1 79 ? 16.060 2.068 -12.919 1.00 77.00 79 SER A O 1
ATOM 671 N N . LYS A 1 80 ? 17.145 3.999 -12.562 1.00 79.19 80 LYS A N 1
ATOM 672 C CA . LYS A 1 80 ? 16.323 4.419 -11.408 1.00 79.19 80 LYS A CA 1
ATOM 673 C C . LYS A 1 80 ? 14.900 4.813 -11.807 1.00 79.19 80 LYS A C 1
ATOM 675 O O . LYS A 1 80 ? 13.950 4.298 -11.229 1.00 79.19 80 LYS A O 1
ATOM 680 N N . LEU A 1 81 ? 14.766 5.683 -12.810 1.00 83.75 81 LEU A N 1
ATOM 681 C CA . LEU A 1 81 ? 13.468 6.132 -13.321 1.00 83.75 81 LEU A CA 1
ATOM 682 C C . LEU A 1 81 ? 12.658 4.948 -13.853 1.00 83.75 81 LEU A C 1
ATOM 684 O O . LEU A 1 81 ? 11.482 4.810 -13.541 1.00 83.75 81 LEU A O 1
ATOM 688 N N . CYS A 1 82 ? 13.313 4.067 -14.610 1.00 83.56 82 CYS A N 1
ATOM 689 C CA . CYS A 1 82 ? 12.687 2.871 -15.164 1.00 83.56 82 CYS A CA 1
ATOM 690 C C . CYS A 1 82 ? 12.140 1.955 -14.056 1.00 83.56 82 CYS A C 1
ATOM 692 O O . CYS A 1 82 ? 10.962 1.610 -14.071 1.00 83.56 82 CYS A O 1
ATOM 694 N N . LYS A 1 83 ? 12.949 1.664 -13.026 1.00 83.56 83 LYS A N 1
ATOM 695 C CA . LYS A 1 83 ? 12.501 0.876 -11.867 1.00 83.56 83 LYS A CA 1
ATOM 696 C C . LYS A 1 83 ? 11.346 1.533 -11.114 1.00 83.56 83 LYS A C 1
ATOM 698 O O . LYS A 1 83 ? 10.444 0.829 -10.686 1.00 83.56 83 LYS A O 1
ATOM 703 N N . CYS A 1 84 ? 11.361 2.856 -10.961 1.00 86.12 84 CYS A N 1
ATOM 704 C CA . CYS A 1 84 ? 10.287 3.574 -10.277 1.00 86.12 84 CYS A CA 1
ATOM 705 C C . CYS A 1 84 ? 8.954 3.478 -11.037 1.00 86.12 84 CYS A C 1
ATOM 707 O O . CYS A 1 84 ? 7.924 3.179 -10.438 1.00 86.12 84 CYS A O 1
ATOM 709 N N . VAL A 1 85 ? 8.979 3.639 -12.364 1.00 88.12 85 VAL A N 1
ATOM 710 C CA . VAL A 1 85 ? 7.787 3.482 -13.212 1.00 88.12 85 VAL A CA 1
ATOM 711 C C . VAL A 1 85 ? 7.264 2.040 -13.173 1.00 88.12 85 VAL A C 1
ATOM 713 O O . VAL A 1 85 ? 6.052 1.829 -13.101 1.00 88.12 85 VAL A O 1
ATOM 716 N N . ASP A 1 86 ? 8.149 1.042 -13.162 1.00 88.38 86 ASP A N 1
ATOM 717 C CA . ASP A 1 86 ? 7.759 -0.364 -13.011 1.00 88.38 86 ASP A CA 1
ATOM 718 C C . ASP A 1 86 ? 7.133 -0.634 -11.633 1.00 88.38 86 ASP A C 1
ATOM 720 O O . ASP A 1 86 ? 6.063 -1.236 -11.541 1.00 88.38 86 ASP A O 1
ATOM 724 N N . GLU A 1 87 ? 7.734 -0.123 -10.555 1.00 86.50 87 GLU A N 1
ATOM 725 C CA . GLU A 1 87 ? 7.182 -0.222 -9.199 1.00 86.50 87 GLU A CA 1
ATOM 726 C C . GLU A 1 87 ? 5.805 0.459 -9.085 1.00 86.50 87 GLU A C 1
ATOM 728 O O . GLU A 1 87 ? 4.894 -0.086 -8.454 1.00 86.50 87 GLU A O 1
ATOM 733 N N . ALA A 1 88 ? 5.620 1.620 -9.718 1.00 86.94 88 ALA A N 1
ATOM 734 C CA . ALA A 1 88 ? 4.335 2.313 -9.793 1.00 86.94 88 ALA A CA 1
ATOM 735 C C . ALA A 1 88 ? 3.303 1.528 -10.616 1.00 86.94 88 ALA A C 1
ATOM 737 O O . ALA A 1 88 ? 2.125 1.477 -10.258 1.00 86.94 88 ALA A O 1
ATOM 738 N N . THR A 1 89 ? 3.746 0.855 -11.681 1.00 88.38 89 THR A N 1
ATOM 739 C CA . THR A 1 89 ? 2.899 -0.036 -12.480 1.00 88.38 89 THR A CA 1
ATOM 740 C C . THR A 1 89 ? 2.354 -1.177 -11.626 1.00 88.38 89 THR A C 1
ATOM 742 O O . THR A 1 89 ? 1.151 -1.433 -11.654 1.00 88.38 89 THR A O 1
ATOM 745 N N . PHE A 1 90 ? 3.208 -1.825 -10.826 1.00 88.25 90 PHE A N 1
ATOM 746 C CA . PHE A 1 90 ? 2.784 -2.931 -9.965 1.00 88.25 90 PHE A CA 1
ATOM 747 C C . PHE A 1 90 ? 1.748 -2.494 -8.925 1.00 88.25 90 PHE A C 1
ATOM 749 O O . PHE A 1 90 ? 0.859 -3.265 -8.585 1.00 88.25 90 PHE A O 1
ATOM 756 N N . LYS A 1 91 ? 1.828 -1.255 -8.431 1.00 85.06 91 LYS A N 1
ATOM 757 C CA . LYS A 1 91 ? 0.887 -0.713 -7.437 1.00 85.06 91 LYS A CA 1
ATOM 758 C C . LYS A 1 91 ? -0.469 -0.319 -8.028 1.00 85.06 91 LYS A C 1
ATOM 760 O O . LYS A 1 91 ? -1.473 -0.422 -7.328 1.00 85.06 91 LYS A O 1
ATOM 765 N N . ASN A 1 92 ? -0.501 0.129 -9.283 1.00 85.69 92 ASN A N 1
ATOM 766 C CA . ASN A 1 92 ? -1.710 0.680 -9.903 1.00 85.69 92 ASN A CA 1
ATOM 767 C C . ASN A 1 92 ? -2.508 -0.327 -10.732 1.00 85.69 92 ASN A C 1
ATOM 769 O O . ASN A 1 92 ? -3.717 -0.164 -10.872 1.00 85.69 92 ASN A O 1
ATOM 773 N N . TYR A 1 93 ? -1.864 -1.368 -11.256 1.00 86.44 93 TYR A N 1
ATOM 774 C CA . TYR A 1 93 ? -2.509 -2.330 -12.144 1.00 86.44 93 TYR A CA 1
ATOM 775 C C . TYR A 1 93 ? -2.169 -3.745 -11.724 1.00 86.44 93 TYR A C 1
ATOM 777 O O . TYR A 1 93 ? -1.035 -4.009 -11.344 1.00 86.44 93 TYR A O 1
ATOM 785 N N . THR A 1 94 ? -3.107 -4.677 -11.852 1.00 87.81 94 THR A N 1
ATOM 786 C CA . THR A 1 94 ? -2.778 -6.108 -11.887 1.00 87.81 94 THR A CA 1
ATOM 787 C C . THR A 1 94 ? -2.111 -6.465 -13.216 1.00 87.81 94 THR A C 1
ATOM 789 O O . THR A 1 94 ? -2.256 -5.746 -14.207 1.00 87.81 94 THR A O 1
ATOM 792 N N . HIS A 1 95 ? -1.417 -7.600 -13.282 1.00 86.88 95 HIS A N 1
ATOM 793 C CA . HIS A 1 95 ? -0.803 -8.067 -14.527 1.00 86.88 95 HIS A CA 1
ATOM 794 C C . HIS A 1 95 ? -1.821 -8.169 -15.682 1.00 86.88 95 HIS A C 1
ATOM 796 O O . HIS A 1 95 ? -1.571 -7.700 -16.795 1.00 86.88 95 HIS A O 1
ATOM 802 N N . ASP A 1 96 ? -3.008 -8.719 -15.406 1.00 87.19 96 ASP A N 1
ATOM 803 C CA . ASP A 1 96 ? -4.060 -8.889 -16.412 1.00 87.19 96 ASP A CA 1
ATOM 804 C C . ASP A 1 96 ? -4.658 -7.558 -16.873 1.00 87.19 96 ASP A C 1
ATOM 806 O O . ASP A 1 96 ? -5.041 -7.416 -18.035 1.00 87.19 96 ASP A O 1
ATOM 810 N N . GLU A 1 97 ? -4.791 -6.578 -15.981 1.00 87.56 97 GLU A N 1
ATOM 811 C CA . GLU A 1 97 ? -5.190 -5.220 -16.358 1.00 87.56 97 GLU A CA 1
ATOM 812 C C . GLU A 1 97 ? -4.103 -4.573 -17.204 1.00 87.56 97 GLU A C 1
ATOM 814 O O . GLU A 1 97 ? -4.389 -4.102 -18.300 1.00 87.56 97 GLU A O 1
ATOM 819 N N . TYR A 1 98 ? -2.847 -4.643 -16.763 1.00 87.94 98 TYR A N 1
ATOM 820 C CA . TYR A 1 98 ? -1.727 -3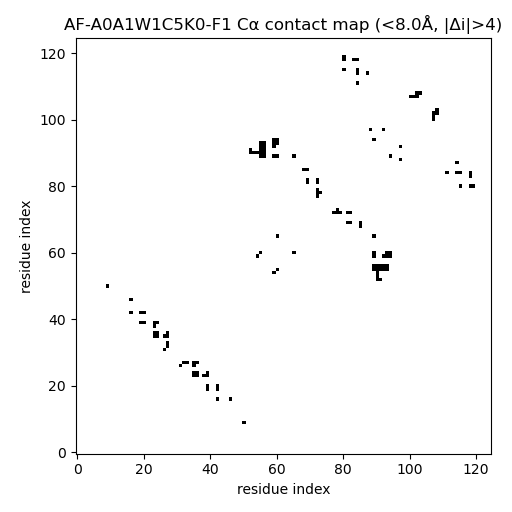.997 -17.430 1.00 87.94 98 TYR A CA 1
ATOM 821 C C . TYR A 1 98 ? -1.544 -4.442 -18.885 1.00 87.94 98 TYR A C 1
ATOM 823 O O . TYR A 1 98 ? -1.265 -3.601 -19.747 1.00 87.94 98 TYR A O 1
ATOM 831 N N . ILE A 1 99 ? -1.724 -5.736 -19.170 1.00 87.50 99 ILE A N 1
ATOM 832 C CA . ILE A 1 99 ? -1.660 -6.292 -20.534 1.00 87.50 99 ILE A CA 1
ATOM 833 C C . ILE A 1 99 ? -2.829 -5.811 -21.399 1.00 87.50 99 ILE A C 1
ATOM 835 O O . ILE A 1 99 ? -2.682 -5.672 -22.612 1.00 87.50 99 ILE A O 1
ATOM 839 N N . ARG A 1 100 ? -3.993 -5.569 -20.791 1.00 90.75 100 ARG A N 1
ATOM 840 C CA . ARG A 1 100 ? -5.208 -5.136 -21.493 1.00 90.75 100 ARG A CA 1
ATOM 841 C C . ARG A 1 100 ? -5.294 -3.623 -21.688 1.00 90.75 100 ARG A C 1
ATOM 843 O O . ARG A 1 100 ? -6.127 -3.185 -22.478 1.00 90.75 100 ARG A O 1
ATOM 850 N N . ILE A 1 101 ? -4.457 -2.839 -21.008 1.00 90.62 101 ILE A N 1
ATOM 851 C CA . ILE A 1 101 ? -4.382 -1.387 -21.202 1.00 90.62 101 ILE A CA 1
ATOM 852 C C . ILE A 1 101 ? -3.948 -1.071 -22.633 1.00 90.62 101 ILE A C 1
ATOM 854 O O . ILE A 1 101 ? -2.909 -1.539 -23.104 1.00 90.62 101 ILE A O 1
ATOM 858 N N . ASP A 1 102 ? -4.698 -0.184 -23.285 1.00 88.62 102 ASP A N 1
ATOM 859 C CA . ASP A 1 102 ? -4.261 0.442 -24.525 1.00 88.62 102 ASP A CA 1
ATOM 860 C C . ASP A 1 102 ? -3.127 1.436 -24.242 1.00 88.62 102 ASP A C 1
ATOM 862 O O . ASP A 1 102 ? -3.331 2.518 -23.684 1.00 88.62 102 ASP A O 1
ATOM 866 N N . LYS A 1 103 ? -1.912 1.067 -24.654 1.00 87.06 103 LYS A N 1
ATOM 867 C CA . LYS A 1 103 ? -0.699 1.870 -24.451 1.00 87.06 103 LYS A CA 1
ATOM 868 C C . LYS A 1 103 ? -0.671 3.153 -25.286 1.00 87.06 103 LYS A C 1
ATOM 870 O O . LYS A 1 103 ? 0.176 4.003 -25.032 1.00 87.06 103 LYS A O 1
ATOM 875 N N . ASN A 1 104 ? -1.583 3.302 -26.247 1.00 88.69 104 ASN A N 1
ATOM 876 C CA . ASN A 1 104 ? -1.751 4.521 -27.039 1.00 88.69 104 ASN A CA 1
ATOM 877 C C . ASN A 1 104 ? -2.893 5.410 -26.527 1.00 88.69 104 ASN A C 1
ATOM 879 O O . ASN A 1 104 ? -3.154 6.460 -27.116 1.00 88.69 104 ASN A O 1
ATOM 883 N N . SER A 1 105 ? -3.592 4.994 -25.468 1.00 90.56 105 SER A N 1
ATOM 884 C CA . SER A 1 105 ? -4.684 5.777 -24.903 1.00 90.56 105 SER A CA 1
ATOM 885 C C . SER A 1 105 ? -4.167 7.048 -24.230 1.00 90.56 105 SER A C 1
ATOM 887 O O . SER A 1 105 ? -3.071 7.075 -23.662 1.00 90.56 105 SER A O 1
ATOM 889 N N . THR A 1 106 ? -4.983 8.104 -24.269 1.00 90.56 106 THR A N 1
ATOM 890 C CA . THR A 1 106 ? -4.689 9.364 -23.576 1.00 90.56 106 THR A CA 1
ATOM 891 C C . THR A 1 106 ? -4.516 9.129 -22.076 1.00 90.56 106 THR A C 1
ATOM 893 O O . THR A 1 106 ? -3.534 9.587 -21.507 1.00 90.56 106 THR A O 1
ATOM 896 N N . GLU A 1 107 ? -5.379 8.304 -21.480 1.00 89.12 107 GLU A N 1
ATOM 897 C CA . GLU A 1 107 ? -5.340 7.939 -20.059 1.00 89.12 107 GLU A CA 1
ATOM 898 C C . GLU A 1 107 ? -4.003 7.305 -19.650 1.00 89.12 107 GLU A C 1
ATOM 900 O O . GLU A 1 107 ? -3.363 7.752 -18.700 1.00 89.12 107 GLU A O 1
ATOM 905 N N . TYR A 1 108 ? -3.518 6.308 -20.400 1.00 88.38 108 TYR A N 1
ATOM 906 C CA . TYR A 1 108 ? -2.227 5.692 -20.090 1.00 88.38 108 TYR A CA 1
ATOM 907 C C . TYR A 1 108 ? -1.056 6.657 -20.308 1.00 88.38 108 TYR A C 1
ATOM 909 O O . TYR A 1 108 ? -0.078 6.623 -19.561 1.00 88.38 108 TYR A O 1
ATOM 917 N N . SER A 1 109 ? -1.139 7.519 -21.326 1.00 89.56 109 SER A N 1
ATOM 918 C CA . SER A 1 109 ? -0.094 8.509 -21.596 1.00 89.56 109 SER A CA 1
ATOM 919 C C . SER A 1 109 ? 0.001 9.582 -20.508 1.00 89.56 109 SER A C 1
ATOM 921 O O . SER A 1 109 ? 1.113 9.953 -20.134 1.00 89.56 109 SER A O 1
ATOM 923 N N . GLU A 1 110 ? -1.140 10.021 -19.971 1.00 91.25 110 GLU A N 1
ATOM 924 C CA . GLU A 1 110 ? -1.228 10.957 -18.849 1.00 91.25 110 GLU A CA 1
ATOM 925 C C . GLU A 1 110 ? -0.653 10.314 -17.589 1.00 91.25 110 GLU A C 1
ATOM 927 O O . GLU A 1 110 ? 0.321 10.827 -17.040 1.00 91.25 110 GLU A O 1
ATOM 932 N N . TRP A 1 111 ? -1.134 9.119 -17.230 1.00 92.50 111 TRP A N 1
ATOM 933 C CA . TRP A 1 111 ? -0.618 8.359 -16.091 1.00 92.50 111 TRP A CA 1
ATOM 934 C C . TRP A 1 111 ? 0.902 8.147 -16.164 1.00 92.50 111 TRP A C 1
ATOM 936 O O . TRP A 1 111 ? 1.614 8.323 -15.174 1.00 92.50 111 TRP A O 1
ATOM 946 N N . LEU A 1 112 ? 1.428 7.790 -17.341 1.00 90.94 112 LEU A N 1
ATOM 947 C CA . LEU A 1 112 ? 2.861 7.572 -17.538 1.00 90.94 112 LEU A CA 1
ATOM 948 C C . LEU A 1 112 ? 3.667 8.872 -17.404 1.00 90.94 112 LEU A C 1
ATOM 950 O O . LEU A 1 112 ? 4.814 8.822 -16.960 1.00 90.94 112 LEU A O 1
ATOM 954 N N . SER A 1 113 ? 3.110 10.011 -17.819 1.00 89.38 113 SER A N 1
ATOM 955 C CA . SER A 1 113 ? 3.756 11.318 -17.669 1.00 89.38 113 SER A CA 1
ATOM 956 C C . SER A 1 113 ? 3.805 11.734 -16.204 1.00 89.38 113 SER A C 1
ATOM 958 O O . SER A 1 113 ? 4.886 12.032 -15.706 1.00 89.38 113 SER A O 1
ATOM 960 N N . GLU A 1 114 ? 2.671 11.666 -15.508 1.00 90.38 114 GLU A N 1
ATOM 961 C CA . GLU A 1 114 ? 2.560 11.986 -14.080 1.00 90.38 114 GLU A CA 1
ATOM 962 C C . GLU A 1 114 ? 3.489 11.099 -13.248 1.00 90.38 114 GLU A C 1
ATOM 964 O O . GLU A 1 114 ? 4.302 11.596 -12.476 1.00 90.38 114 GLU A O 1
ATOM 969 N N . THR A 1 115 ? 3.477 9.787 -13.498 1.00 88.38 115 THR A N 1
ATOM 970 C CA . THR A 1 115 ? 4.363 8.837 -12.808 1.00 88.38 115 THR A CA 1
ATOM 971 C C . THR A 1 115 ? 5.837 9.164 -13.049 1.00 88.38 115 THR A C 1
ATOM 973 O O . THR A 1 115 ? 6.659 9.043 -12.146 1.00 88.38 115 THR A O 1
ATOM 976 N N . LYS A 1 116 ? 6.215 9.578 -14.265 1.00 88.50 116 LYS A N 1
ATOM 977 C 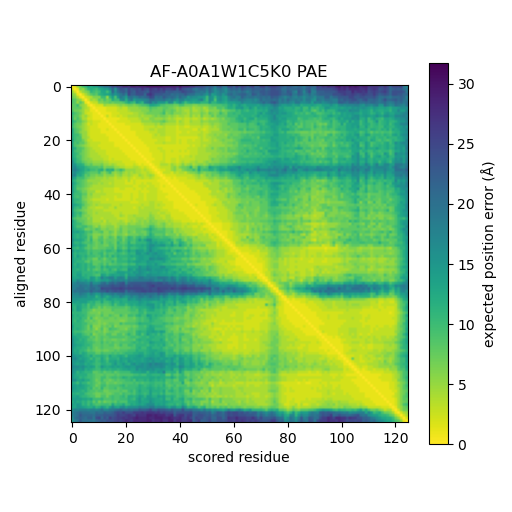CA . LYS A 1 116 ? 7.600 9.985 -14.542 1.00 88.50 116 LYS A CA 1
ATOM 978 C C . LYS A 1 116 ? 7.972 11.264 -13.808 1.00 88.50 116 LYS A C 1
ATOM 980 O O . LYS A 1 116 ? 9.102 11.346 -13.342 1.00 88.50 116 LYS A O 1
ATOM 985 N N . GLU A 1 117 ? 7.069 12.234 -13.724 1.00 88.56 117 GLU A N 1
ATOM 986 C CA . GLU A 1 117 ? 7.286 13.463 -12.960 1.00 88.56 117 GLU A CA 1
ATOM 987 C C . GLU A 1 117 ? 7.452 13.155 -11.470 1.00 88.56 117 GLU A C 1
ATOM 989 O O . GLU A 1 117 ? 8.447 13.574 -10.889 1.00 88.56 117 GLU A O 1
ATOM 994 N N . GLU A 1 118 ? 6.583 12.329 -10.887 1.00 85.62 118 GLU A N 1
ATOM 995 C CA . GLU A 1 118 ? 6.700 11.871 -9.495 1.00 85.62 118 GLU A CA 1
ATOM 996 C C . GLU A 1 118 ? 8.001 11.096 -9.241 1.00 85.62 118 GLU A C 1
ATOM 998 O O . GLU A 1 118 ? 8.659 11.287 -8.224 1.00 85.62 118 GLU A O 1
ATOM 1003 N N . CYS A 1 119 ? 8.411 10.237 -10.176 1.00 83.56 119 CYS A N 1
ATOM 1004 C CA . CYS A 1 119 ? 9.652 9.470 -10.070 1.00 83.56 119 CYS A CA 1
ATOM 1005 C C . CYS A 1 119 ? 10.924 10.313 -10.268 1.00 83.56 119 CYS A C 1
ATOM 1007 O O . CYS A 1 119 ? 12.011 9.865 -9.894 1.00 83.56 119 CYS A O 1
ATOM 1009 N N . LEU A 1 120 ? 10.819 11.475 -10.919 1.00 82.44 120 LEU A N 1
ATOM 1010 C CA . LEU A 1 120 ? 11.918 12.423 -11.129 1.00 82.44 120 LEU A CA 1
ATOM 1011 C C . LEU A 1 120 ? 11.971 13.498 -10.045 1.00 82.44 120 LEU A C 1
ATOM 1013 O O . LEU A 1 120 ? 13.028 14.100 -9.849 1.00 82.44 120 LEU A O 1
ATOM 1017 N N . ASP A 1 121 ? 10.852 13.751 -9.369 1.00 76.50 121 ASP A N 1
ATOM 1018 C CA . ASP A 1 121 ? 10.796 14.678 -8.259 1.00 76.50 121 ASP A CA 1
ATOM 1019 C C . ASP A 1 121 ? 11.486 14.058 -7.036 1.00 76.50 121 ASP A C 1
ATOM 1021 O O . ASP A 1 121 ? 10.911 13.296 -6.261 1.00 76.50 121 ASP A O 1
ATOM 1025 N N . GLU A 1 122 ? 12.764 14.398 -6.854 1.00 56.91 122 GLU A N 1
ATOM 1026 C CA . GLU A 1 122 ? 13.536 14.044 -5.658 1.00 56.91 122 GLU A CA 1
ATOM 1027 C C . GLU A 1 122 ? 12.985 14.724 -4.379 1.00 56.91 122 GLU A C 1
ATOM 1029 O O . GLU A 1 122 ? 13.541 14.537 -3.300 1.00 56.91 122 GLU A O 1
ATOM 1034 N N . SER A 1 123 ? 11.899 15.513 -4.449 1.00 53.00 123 SER A N 1
ATOM 1035 C CA . SER A 1 123 ? 11.388 16.299 -3.314 1.00 53.00 123 SER A CA 1
ATOM 1036 C C . SER A 1 123 ? 10.760 15.490 -2.168 1.00 53.00 123 SER A C 1
ATOM 1038 O O . SER A 1 123 ? 10.528 16.057 -1.097 1.00 53.00 123 SER A O 1
ATOM 1040 N N . TRP A 1 124 ? 10.537 14.180 -2.335 1.00 45.75 124 TRP A N 1
ATOM 1041 C CA . TRP A 1 124 ? 9.969 13.309 -1.293 1.00 45.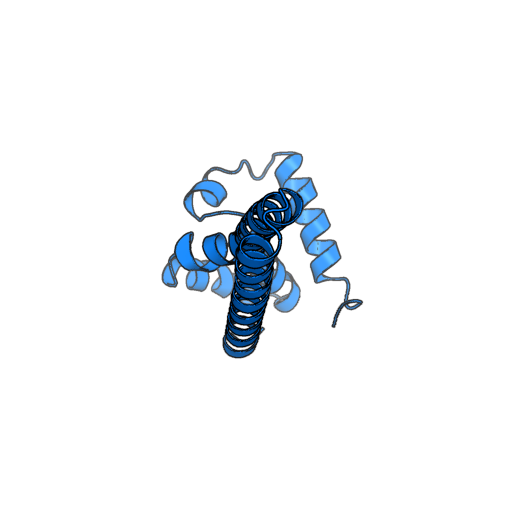75 124 TRP A CA 1
ATOM 1042 C C . TRP A 1 124 ? 10.939 12.228 -0.754 1.00 45.75 124 TRP A C 1
ATOM 1044 O O . TRP A 1 124 ? 10.503 11.330 -0.037 1.00 45.75 124 TRP A O 1
ATOM 1054 N N . PHE A 1 125 ? 12.256 12.302 -1.006 1.00 34.66 125 PHE A N 1
ATOM 1055 C CA . PHE A 1 125 ? 13.243 11.471 -0.282 1.00 34.66 125 PHE A CA 1
ATOM 1056 C C . PHE A 1 125 ? 14.532 12.203 0.099 1.00 34.66 125 PHE A C 1
ATOM 1058 O O . PHE A 1 125 ? 15.315 12.558 -0.805 1.00 34.66 125 PHE A O 1
#

pLDDT: mean 82.44, std 12.46, range [34.66, 94.12]

Nearest PDB structures (foldseek):
  6d00-assembly1_3  TM=2.759E-01  e=3.867E+00  Calcarisporiella thermophila